Protein AF-A0A1X7SZ77-F1 (afdb_monomer_lite)

Sequence (87 aa):
MFGGITDNGDSNKLYMISFNKTSVDILEVPNPGGSVQWPKGKWGHSSVLITTSLGPHLLVVGGYPTYDAWLLDINKRKWKELVTIML

InterPro domains:
  IPR011043 Galactose oxidase/kelch, beta-propeller [SSF50965] (3-83)
  IPR015915 Kelch-type beta-propeller [G3DSA:2.120.10.80] (1-85)

Secondary structure (DSSP, 8-state):
-B--EETTEE---EEEEEEETTEEEEEEE----TTS--PPP-BS-EEEEEEETTEEEEEEE--BS---EEEEETTTTEEEEE-----

Organism: Amphimedon queenslandica (NCBI:txid400682)

Structure (mmCIF, N/CA/C/O backbone):
data_AF-A0A1X7SZ77-F1
#
_entry.id   AF-A0A1X7SZ77-F1
#
loop_
_atom_site.group_PDB
_atom_site.id
_atom_site.type_symbol
_atom_site.label_atom_id
_atom_site.label_alt_id
_atom_site.label_comp_id
_atom_site.label_asym_id
_atom_site.label_entity_id
_atom_site.label_seq_id
_atom_site.pdbx_PDB_ins_code
_atom_site.Cartn_x
_atom_site.Cartn_y
_atom_site.Cartn_z
_atom_site.occupancy
_atom_site.B_iso_or_equiv
_atom_site.auth_seq_id
_atom_site.auth_comp_id
_atom_site.auth_asym_id
_atom_site.auth_atom_id
_atom_site.pdbx_PDB_model_num
ATOM 1 N N . MET A 1 1 ? -5.058 3.847 -0.304 1.00 94.44 1 MET A N 1
ATOM 2 C CA . MET A 1 1 ? -4.687 4.090 -1.715 1.00 94.44 1 MET A CA 1
ATOM 3 C C . MET A 1 1 ? -3.176 4.017 -1.837 1.00 94.44 1 MET A C 1
ATOM 5 O O . MET A 1 1 ? -2.497 4.548 -0.969 1.00 94.44 1 MET A O 1
ATOM 9 N N . PHE A 1 2 ? -2.655 3.340 -2.852 1.00 97.00 2 PHE A N 1
ATOM 10 C CA . PHE A 1 2 ? -1.219 3.187 -3.080 1.00 97.00 2 PHE A CA 1
ATOM 11 C C . PHE A 1 2 ? -0.908 3.510 -4.545 1.00 97.00 2 PHE A C 1
ATOM 13 O O . PHE A 1 2 ? -1.739 3.242 -5.404 1.00 97.00 2 PHE A O 1
ATOM 20 N N . GLY A 1 3 ? 0.263 4.081 -4.818 1.00 96.62 3 GLY A N 1
ATOM 21 C CA . GLY A 1 3 ? 0.785 4.283 -6.170 1.00 96.62 3 GLY A CA 1
ATOM 22 C C . GLY A 1 3 ? 0.064 5.340 -7.019 1.00 96.62 3 GLY A C 1
ATOM 23 O O . GLY A 1 3 ? -0.445 6.327 -6.489 1.00 96.62 3 GLY A O 1
ATOM 24 N N . GLY A 1 4 ? 0.047 5.134 -8.341 1.00 97.12 4 GLY A N 1
ATOM 25 C CA . GLY A 1 4 ? -0.579 6.019 -9.336 1.00 97.12 4 GLY A CA 1
ATOM 26 C C . GLY A 1 4 ? 0.419 6.864 -10.138 1.00 97.12 4 GLY A C 1
ATOM 27 O O . GLY A 1 4 ? 1.612 6.871 -9.843 1.00 97.12 4 GLY A O 1
ATOM 28 N N . ILE A 1 5 ? -0.080 7.569 -11.160 1.00 96.00 5 ILE A N 1
ATOM 29 C CA . ILE A 1 5 ? 0.697 8.535 -11.955 1.00 96.00 5 ILE A CA 1
ATOM 30 C C . ILE A 1 5 ? 0.468 9.929 -11.371 1.00 96.00 5 ILE A C 1
ATOM 32 O O . ILE A 1 5 ? -0.671 10.330 -11.140 1.00 96.00 5 ILE A O 1
ATOM 36 N N . THR A 1 6 ? 1.555 10.655 -11.136 1.00 94.62 6 THR A N 1
ATOM 37 C CA . THR A 1 6 ? 1.550 12.061 -10.712 1.00 94.62 6 THR A CA 1
ATOM 38 C C . THR A 1 6 ? 2.325 12.901 -11.721 1.00 94.62 6 THR A C 1
ATOM 40 O O . THR A 1 6 ? 3.005 12.350 -12.586 1.00 94.62 6 THR A O 1
ATOM 43 N N . ASP A 1 7 ? 2.319 14.224 -11.562 1.00 95.25 7 ASP A N 1
ATOM 44 C CA . ASP A 1 7 ? 3.146 15.125 -12.380 1.00 95.25 7 ASP A CA 1
ATOM 45 C C . ASP A 1 7 ? 4.657 14.835 -12.255 1.00 95.25 7 ASP A C 1
ATOM 47 O O . ASP A 1 7 ? 5.438 15.205 -13.126 1.00 95.25 7 ASP A O 1
ATOM 51 N N . ASN A 1 8 ? 5.072 14.120 -11.199 1.00 93.50 8 ASN A N 1
ATOM 52 C CA . ASN A 1 8 ? 6.451 13.675 -10.975 1.00 93.50 8 ASN A CA 1
ATOM 53 C C . ASN A 1 8 ? 6.705 12.222 -11.433 1.00 93.50 8 ASN A C 1
ATOM 55 O O . ASN A 1 8 ? 7.729 11.636 -11.083 1.00 93.50 8 ASN A O 1
ATOM 59 N N . GLY A 1 9 ? 5.774 11.623 -12.181 1.00 95.56 9 GLY A N 1
ATOM 60 C CA . GLY A 1 9 ? 5.834 10.237 -12.645 1.00 95.56 9 GLY A CA 1
ATOM 61 C C . GLY A 1 9 ? 5.189 9.232 -11.687 1.00 95.56 9 GLY A C 1
ATOM 62 O O . GLY A 1 9 ? 4.271 9.565 -10.925 1.00 95.56 9 GLY A O 1
ATOM 63 N N . ASP A 1 10 ? 5.659 7.986 -11.763 1.00 96.25 10 ASP A N 1
ATOM 64 C CA . ASP A 1 10 ? 5.102 6.842 -11.039 1.00 96.25 10 ASP A CA 1
ATOM 65 C C . ASP A 1 10 ? 5.326 6.980 -9.527 1.00 96.25 10 ASP A C 1
ATOM 67 O O . ASP A 1 10 ? 6.451 6.957 -9.024 1.00 96.25 10 ASP A O 1
ATOM 71 N N . SER A 1 11 ? 4.235 7.089 -8.776 1.00 96.00 11 SER A N 1
ATOM 72 C CA . SER A 1 11 ? 4.263 7.250 -7.326 1.00 96.00 11 SER A CA 1
ATOM 73 C C . SER A 1 11 ? 4.379 5.903 -6.621 1.00 96.00 11 SER A C 1
ATOM 75 O O . SER A 1 11 ? 3.790 4.911 -7.049 1.00 96.00 11 SER A O 1
ATOM 77 N N . ASN A 1 12 ? 5.098 5.875 -5.497 1.00 95.94 12 ASN A N 1
ATOM 78 C CA . ASN A 1 12 ? 5.065 4.794 -4.504 1.00 95.94 12 ASN A CA 1
ATOM 79 C C . ASN A 1 12 ? 4.478 5.246 -3.161 1.00 95.94 12 ASN A C 1
ATOM 81 O O . ASN A 1 12 ? 4.728 4.620 -2.128 1.00 95.94 12 ASN A O 1
ATOM 85 N N . LYS A 1 13 ? 3.741 6.356 -3.146 1.00 96.25 13 LYS A N 1
ATOM 86 C CA . LYS A 1 13 ? 3.154 6.886 -1.919 1.00 96.25 13 LYS A CA 1
ATOM 87 C C . LYS A 1 13 ? 1.981 6.027 -1.456 1.00 96.25 13 LYS A C 1
ATOM 89 O O . LYS A 1 13 ? 1.233 5.470 -2.263 1.00 96.25 13 LYS A O 1
ATOM 94 N N . LEU A 1 14 ? 1.823 5.940 -0.139 1.00 96.94 14 LEU A N 1
ATOM 95 C CA . LEU A 1 14 ? 0.722 5.251 0.522 1.00 96.94 14 LEU A CA 1
ATOM 96 C C . LEU A 1 14 ? -0.133 6.283 1.254 1.00 96.94 14 LEU A C 1
ATOM 98 O O . LEU A 1 14 ? 0.366 7.007 2.107 1.00 96.94 14 LEU A O 1
ATOM 102 N N . TYR A 1 15 ? -1.426 6.309 0.955 1.00 95.69 15 TYR A N 1
ATOM 103 C CA . TYR A 1 15 ? -2.407 7.164 1.615 1.00 95.69 15 TYR A CA 1
ATOM 104 C C . TYR A 1 15 ? -3.426 6.317 2.375 1.00 95.69 15 TYR A C 1
ATOM 106 O O . TYR A 1 15 ? -4.055 5.417 1.800 1.00 95.69 15 TYR A O 1
ATOM 114 N N . MET A 1 16 ? -3.609 6.622 3.658 1.00 94.31 16 MET A N 1
ATOM 115 C CA . MET A 1 16 ? -4.729 6.146 4.467 1.00 94.31 16 MET A CA 1
ATOM 116 C C . MET A 1 16 ? -5.847 7.174 4.374 1.00 94.31 16 MET A C 1
ATOM 118 O O . MET A 1 16 ? -5.624 8.354 4.630 1.00 94.31 16 MET A O 1
ATOM 122 N N . ILE A 1 17 ? -7.027 6.720 3.967 1.00 93.88 17 ILE A N 1
ATOM 123 C CA . ILE A 1 17 ? -8.180 7.585 3.747 1.00 93.88 17 ILE A CA 1
ATOM 124 C C . ILE A 1 17 ? -9.260 7.155 4.728 1.00 93.88 17 ILE A C 1
ATOM 126 O O . ILE A 1 17 ? -9.703 6.006 4.689 1.00 93.88 17 ILE A O 1
ATOM 130 N N . SER A 1 18 ? -9.668 8.076 5.591 1.00 93.94 18 SER A N 1
ATOM 131 C CA . SER A 1 18 ? -10.802 7.907 6.491 1.00 93.94 18 SER A CA 1
ATOM 132 C C . SER A 1 18 ? -11.953 8.755 5.979 1.00 93.94 18 SER A C 1
ATOM 134 O O . SER A 1 18 ? -11.763 9.904 5.595 1.00 93.94 18 SER A O 1
ATOM 136 N N . PHE A 1 19 ? -13.155 8.192 5.970 1.00 94.62 19 PHE A N 1
ATOM 137 C CA . PHE A 1 19 ? -14.353 8.900 5.544 1.00 94.62 19 PHE A CA 1
ATOM 138 C C . PHE A 1 19 ? -15.355 8.932 6.690 1.00 94.62 19 PHE A C 1
ATOM 140 O O . PHE A 1 19 ? -15.772 7.885 7.186 1.00 94.62 19 PHE A O 1
ATOM 147 N N . ASN A 1 20 ? -15.764 10.132 7.092 1.00 93.06 20 ASN A N 1
ATOM 148 C CA . ASN A 1 20 ? -17.030 10.330 7.786 1.00 93.06 20 ASN A CA 1
ATOM 149 C C . ASN A 1 20 ? -18.040 10.849 6.753 1.00 93.06 20 ASN A C 1
ATOM 151 O O . ASN A 1 20 ? -17.635 11.454 5.774 1.00 93.06 20 ASN A O 1
ATOM 155 N N . LYS A 1 21 ? -19.341 10.589 6.932 1.00 92.62 21 LYS A N 1
ATOM 156 C CA . LYS A 1 21 ? -20.418 10.768 5.925 1.00 92.62 21 LYS A CA 1
ATOM 157 C C . LYS A 1 21 ? -20.295 11.969 4.964 1.00 92.62 21 LYS A C 1
ATOM 159 O O . LYS A 1 21 ? -20.797 11.879 3.850 1.00 92.62 21 LYS A O 1
ATOM 164 N N . THR A 1 22 ? -19.703 13.080 5.399 1.00 96.69 22 THR A N 1
ATOM 165 C CA . THR A 1 22 ? -19.540 14.313 4.620 1.00 96.69 22 THR A CA 1
ATOM 166 C C . THR A 1 22 ? -18.099 14.820 4.502 1.00 96.69 22 THR A C 1
ATOM 168 O O . THR A 1 22 ? -17.897 15.857 3.878 1.00 96.69 22 THR A O 1
ATOM 171 N N . SER A 1 23 ? -17.093 14.164 5.086 1.00 96.06 23 SER A N 1
ATOM 172 C CA . SER A 1 23 ? -15.698 14.603 4.964 1.00 96.06 23 SER A CA 1
ATOM 173 C C . SER A 1 23 ? -14.702 13.451 4.886 1.00 96.06 23 SER A C 1
ATOM 175 O O . SER A 1 23 ? -14.934 12.340 5.366 1.00 96.06 23 SER A O 1
ATOM 177 N N . VAL A 1 24 ? -13.590 13.737 4.218 1.00 96.44 24 VAL A N 1
ATOM 178 C CA . VAL A 1 24 ? -12.515 12.790 3.945 1.00 96.44 24 VAL A CA 1
ATOM 179 C C . VAL A 1 24 ? -11.252 13.315 4.613 1.00 96.44 24 VAL A C 1
ATOM 181 O O . VAL A 1 24 ? -10.800 14.410 4.287 1.00 96.44 24 VAL A O 1
ATOM 184 N N . ASP A 1 25 ? -10.654 12.504 5.477 1.00 96.19 25 ASP A N 1
ATOM 185 C CA . ASP A 1 25 ? -9.306 12.725 5.986 1.00 96.19 25 ASP A CA 1
ATOM 186 C C . ASP A 1 25 ? -8.330 11.875 5.172 1.00 96.19 25 ASP A C 1
ATOM 188 O O . ASP A 1 25 ? -8.471 10.652 5.090 1.00 96.19 25 ASP A O 1
ATOM 192 N N . ILE A 1 26 ? -7.331 12.517 4.567 1.00 96.38 26 ILE A N 1
ATOM 193 C CA . ILE A 1 26 ? -6.286 11.850 3.785 1.00 96.38 26 ILE A CA 1
ATOM 194 C C . ILE A 1 26 ? -4.960 12.018 4.518 1.00 96.38 26 ILE A C 1
ATOM 196 O O . ILE A 1 26 ? -4.453 13.128 4.660 1.00 96.38 26 ILE A O 1
ATOM 200 N N . LEU A 1 27 ? -4.379 10.904 4.957 1.00 95.88 27 LEU A N 1
ATOM 201 C CA . LEU A 1 27 ? -3.083 10.864 5.622 1.00 95.88 27 LEU A CA 1
ATOM 202 C C . LEU A 1 27 ? -2.061 10.156 4.730 1.00 95.88 27 LEU A C 1
ATOM 204 O O . LEU A 1 27 ? -2.197 8.962 4.454 1.00 95.88 27 LEU A O 1
ATOM 208 N N . GLU A 1 28 ? -1.013 10.869 4.317 1.00 95.75 28 GLU A N 1
ATOM 209 C CA . GLU A 1 28 ? 0.165 10.241 3.711 1.00 95.75 28 GLU A CA 1
ATOM 210 C C . GLU A 1 28 ? 0.916 9.443 4.785 1.00 95.75 28 GLU A C 1
ATOM 212 O O . GLU A 1 28 ? 1.264 9.968 5.843 1.00 95.75 28 GLU A O 1
ATOM 217 N N . VAL A 1 29 ? 1.154 8.159 4.526 1.00 95.56 29 VAL A N 1
ATOM 218 C CA . VAL A 1 29 ? 2.020 7.318 5.35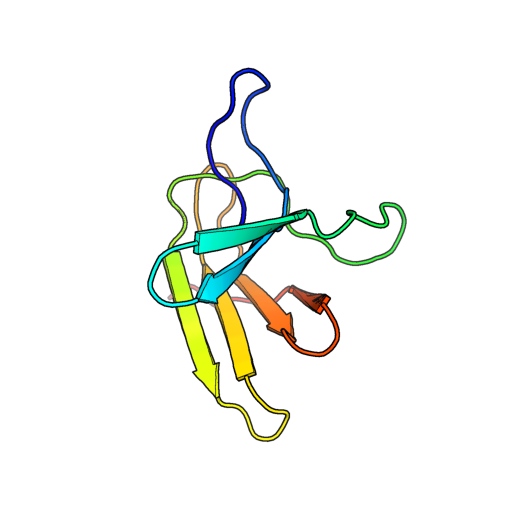1 1.00 95.56 29 VAL A CA 1
ATOM 219 C C . VAL A 1 29 ? 3.455 7.550 4.880 1.00 95.56 29 VAL A C 1
ATOM 221 O O . VAL A 1 29 ? 3.758 7.206 3.734 1.00 95.56 29 VAL A O 1
ATOM 224 N N . PRO A 1 30 ? 4.342 8.105 5.729 1.00 92.31 30 PRO A N 1
ATOM 225 C CA . PRO A 1 30 ? 5.712 8.387 5.326 1.00 92.31 30 PRO A CA 1
ATOM 226 C C . PRO A 1 30 ? 6.421 7.109 4.886 1.00 92.31 30 PRO A C 1
ATOM 228 O O . PRO A 1 30 ? 6.443 6.123 5.626 1.00 92.31 30 PRO A O 1
ATOM 231 N N . ASN A 1 31 ? 7.010 7.137 3.691 1.00 90.44 31 ASN A N 1
ATOM 232 C CA . ASN A 1 31 ? 7.928 6.094 3.261 1.00 90.44 31 ASN A CA 1
ATOM 233 C C . ASN A 1 31 ? 9.205 6.215 4.115 1.00 90.44 31 ASN A C 1
ATOM 235 O O . ASN A 1 31 ? 9.892 7.233 4.009 1.00 90.44 31 ASN A O 1
ATOM 239 N N . PRO A 1 32 ? 9.532 5.221 4.963 1.00 87.38 32 PRO A N 1
ATOM 240 C CA . PRO A 1 32 ? 10.679 5.305 5.863 1.00 87.38 32 PRO A CA 1
ATOM 241 C C . PRO A 1 32 ? 12.029 5.278 5.127 1.00 87.38 32 PRO A C 1
ATOM 243 O O . PRO A 1 32 ? 13.050 5.598 5.731 1.00 87.38 32 PRO A O 1
ATOM 246 N N . GLY A 1 33 ? 12.051 4.906 3.840 1.00 85.31 33 GLY A N 1
ATOM 247 C CA . GLY A 1 33 ? 13.276 4.727 3.067 1.00 85.31 33 GLY A CA 1
ATOM 248 C C . GLY A 1 33 ? 14.184 3.615 3.617 1.00 85.31 33 GLY A C 1
ATOM 249 O O . GLY A 1 33 ? 13.797 2.814 4.471 1.00 85.31 33 GLY A O 1
ATOM 250 N N . GLY A 1 34 ? 15.421 3.564 3.117 1.00 85.94 34 GLY A N 1
ATOM 251 C CA . GLY A 1 34 ? 16.466 2.675 3.635 1.00 85.94 34 GLY A CA 1
ATOM 252 C C . GLY A 1 34 ? 16.212 1.181 3.393 1.00 85.94 34 GLY A C 1
ATOM 253 O O . GLY A 1 34 ? 15.830 0.774 2.301 1.00 85.94 34 GLY A O 1
ATOM 254 N N . SER A 1 35 ? 16.481 0.359 4.412 1.00 82.19 35 SER A N 1
ATOM 255 C CA . SER A 1 35 ? 16.412 -1.113 4.371 1.00 82.19 35 SER A CA 1
ATOM 256 C C . SER A 1 35 ? 15.011 -1.696 4.592 1.00 82.19 35 SER A C 1
ATOM 258 O O . SER A 1 35 ? 14.844 -2.917 4.595 1.00 82.19 35 SER A O 1
ATOM 260 N N . VAL A 1 36 ? 13.996 -0.854 4.805 1.00 88.50 36 VAL A N 1
ATOM 261 C CA . VAL A 1 36 ? 12.616 -1.311 4.988 1.00 88.50 36 VAL A CA 1
ATOM 262 C C . VAL A 1 36 ? 12.025 -1.661 3.628 1.00 88.50 36 VAL A C 1
ATOM 264 O O . VAL A 1 36 ? 12.106 -0.874 2.688 1.00 88.50 36 VAL A O 1
ATOM 267 N N . GLN A 1 37 ? 11.401 -2.836 3.524 1.00 92.56 37 GLN A N 1
ATOM 268 C CA . GLN A 1 37 ? 10.707 -3.217 2.299 1.00 92.56 37 GLN A CA 1
ATOM 269 C C . GLN A 1 37 ? 9.593 -2.210 1.980 1.00 92.56 37 GLN A C 1
ATOM 271 O O . GLN A 1 37 ? 8.752 -1.906 2.829 1.00 92.56 37 GLN A O 1
ATOM 276 N N . TRP A 1 38 ? 9.587 -1.707 0.747 1.00 95.88 38 TRP A N 1
ATOM 277 C CA . TRP A 1 38 ? 8.585 -0.775 0.244 1.00 95.88 38 TRP A CA 1
ATOM 278 C C . TRP A 1 38 ? 8.418 -0.971 -1.270 1.00 95.88 38 TRP A C 1
ATOM 280 O O . TRP A 1 38 ? 9.434 -1.035 -1.971 1.00 95.88 38 TRP A O 1
ATOM 290 N N . PRO A 1 39 ? 7.186 -1.055 -1.807 1.00 95.69 39 PRO A N 1
ATOM 291 C CA . PRO A 1 39 ? 7.008 -1.285 -3.232 1.00 95.69 39 PRO A CA 1
ATOM 292 C C . PRO A 1 39 ? 7.494 -0.085 -4.054 1.00 95.69 39 PRO A C 1
ATOM 294 O O . PRO A 1 39 ? 7.360 1.071 -3.650 1.00 95.69 39 PRO A O 1
ATOM 297 N N . LYS A 1 40 ? 8.054 -0.344 -5.239 1.00 95.25 40 LYS A N 1
ATOM 298 C CA . LYS A 1 40 ? 8.446 0.721 -6.179 1.00 95.25 40 LYS A CA 1
ATOM 299 C C . LYS A 1 40 ? 7.231 1.490 -6.701 1.00 95.25 40 LYS A C 1
ATOM 301 O O . LYS A 1 40 ? 6.093 1.040 -6.557 1.00 95.25 40 LYS A O 1
ATOM 306 N N . GLY A 1 41 ? 7.489 2.647 -7.312 1.00 96.06 41 GLY A N 1
ATOM 307 C CA . GLY A 1 41 ? 6.435 3.447 -7.925 1.00 96.06 41 GLY A CA 1
ATOM 308 C C . GLY A 1 41 ? 5.770 2.671 -9.049 1.00 96.06 41 GLY A C 1
ATOM 309 O O . GLY A 1 41 ? 6.475 2.027 -9.824 1.00 96.06 41 GLY A O 1
ATOM 310 N N . LYS A 1 42 ? 4.433 2.652 -9.075 1.00 96.44 42 LYS A N 1
ATOM 311 C CA . LYS A 1 42 ? 3.671 1.896 -10.076 1.00 96.44 42 LYS A CA 1
ATOM 312 C C . LYS A 1 42 ? 2.257 2.426 -10.271 1.00 96.44 42 LYS A C 1
ATOM 314 O O . LYS A 1 42 ? 1.615 2.904 -9.331 1.00 96.44 42 LYS A O 1
ATOM 319 N N . TRP A 1 43 ? 1.726 2.238 -11.471 1.00 96.19 43 TRP A N 1
ATOM 320 C CA . TRP A 1 43 ? 0.326 2.495 -11.820 1.00 96.19 43 TRP A CA 1
ATOM 321 C C . TRP A 1 43 ? -0.304 1.284 -12.506 1.00 96.19 43 TRP A C 1
ATOM 323 O O . TRP A 1 43 ? 0.378 0.307 -12.805 1.00 96.19 43 TRP A O 1
ATOM 333 N N . GLY A 1 44 ? -1.627 1.311 -12.693 1.00 96.00 44 GLY A N 1
ATOM 334 C CA . GLY A 1 44 ? -2.356 0.209 -13.334 1.00 96.00 44 GLY A CA 1
ATOM 335 C C . GLY A 1 44 ? -2.310 -1.115 -12.560 1.00 96.00 44 GLY A C 1
ATOM 336 O O . GLY A 1 44 ? -2.551 -2.169 -13.138 1.00 96.00 44 GLY A O 1
ATOM 337 N N . HIS A 1 45 ? -1.969 -1.080 -11.270 1.00 96.94 45 HIS A N 1
ATOM 338 C CA . HIS A 1 45 ? -1.977 -2.255 -10.405 1.00 96.94 45 HIS A CA 1
ATOM 339 C C . HIS A 1 45 ? -3.393 -2.548 -9.905 1.00 96.94 45 HIS A C 1
ATOM 341 O O . HIS A 1 45 ? -4.239 -1.657 -9.816 1.00 96.94 45 HIS A O 1
ATOM 347 N N . SER A 1 46 ? -3.631 -3.798 -9.521 1.00 96.19 46 SER A N 1
ATOM 348 C CA . SER A 1 46 ? -4.863 -4.195 -8.839 1.00 96.19 46 SER A CA 1
ATOM 349 C C . SER A 1 46 ? -4.629 -4.295 -7.339 1.00 96.19 46 SER A C 1
ATOM 351 O O . SER A 1 46 ? -3.523 -4.610 -6.894 1.00 96.19 46 SER A O 1
ATOM 353 N N . SER A 1 47 ? -5.669 -4.035 -6.546 1.00 96.50 47 SER A N 1
ATOM 354 C CA . SER A 1 47 ? -5.606 -4.248 -5.103 1.00 96.50 47 SER A CA 1
ATOM 355 C C . SER A 1 47 ? -6.903 -4.818 -4.548 1.00 96.50 47 SER A C 1
ATOM 357 O O . SER A 1 47 ? -7.987 -4.512 -5.041 1.00 96.50 47 SER A O 1
ATOM 359 N N . VAL A 1 48 ? -6.780 -5.661 -3.526 1.00 97.25 48 VAL A N 1
ATOM 360 C CA . VAL A 1 48 ? -7.911 -6.277 -2.832 1.00 97.25 48 VAL A CA 1
ATOM 361 C C . VAL A 1 48 ? -7.666 -6.274 -1.328 1.00 97.25 48 VAL A C 1
ATOM 363 O O . VAL A 1 48 ? -6.569 -6.581 -0.856 1.00 97.25 48 VAL A O 1
ATOM 366 N N . LEU A 1 49 ? -8.695 -5.901 -0.568 1.00 96.50 49 LEU A N 1
ATOM 367 C CA . LEU A 1 49 ? -8.692 -6.020 0.884 1.00 96.50 49 LEU A CA 1
ATOM 368 C C . LEU A 1 49 ? -9.008 -7.471 1.255 1.00 96.50 49 LEU A C 1
ATOM 370 O O . LEU A 1 49 ? -10.045 -7.999 0.858 1.00 96.50 49 LEU A O 1
ATOM 374 N N . ILE A 1 50 ? -8.128 -8.101 2.026 1.00 96.31 50 ILE A N 1
ATOM 375 C CA . ILE A 1 50 ? -8.291 -9.475 2.499 1.00 96.31 50 ILE A CA 1
ATOM 376 C C . ILE A 1 50 ? -8.153 -9.540 4.016 1.00 96.31 50 ILE A C 1
ATOM 378 O O . ILE A 1 50 ? -7.430 -8.755 4.632 1.00 96.31 50 ILE A O 1
ATOM 382 N N . THR A 1 51 ? -8.812 -10.520 4.625 1.00 94.75 51 THR A N 1
ATOM 383 C CA . THR A 1 51 ? -8.654 -10.823 6.049 1.00 94.75 51 THR A CA 1
ATOM 384 C C . THR A 1 51 ? -7.798 -12.070 6.196 1.00 94.75 51 THR A C 1
ATOM 386 O O . THR A 1 51 ? -8.078 -13.100 5.589 1.00 94.75 51 THR A O 1
ATOM 389 N N . THR A 1 52 ? -6.755 -11.984 7.015 1.00 89.25 52 THR A N 1
ATOM 390 C CA . THR A 1 52 ? -5.914 -13.126 7.402 1.00 89.25 52 THR A CA 1
ATOM 391 C C . THR A 1 52 ? -6.118 -13.433 8.885 1.00 89.25 52 THR A C 1
ATOM 393 O O . THR A 1 52 ? -6.742 -12.649 9.603 1.00 89.25 52 THR A O 1
ATOM 396 N N . SER A 1 53 ? -5.521 -14.514 9.390 1.00 91.88 53 SER A N 1
ATOM 397 C CA . SER A 1 53 ? -5.465 -14.778 10.837 1.00 91.88 53 SER A CA 1
ATOM 398 C C . SER A 1 53 ? -4.757 -13.674 11.641 1.00 91.88 53 SER A C 1
ATOM 400 O O . SER A 1 53 ? -4.935 -13.594 12.852 1.00 91.88 53 SER A O 1
ATOM 402 N N . LEU A 1 54 ? -3.982 -12.804 10.981 1.00 88.25 54 LEU A N 1
ATOM 403 C CA . LEU A 1 54 ? -3.273 -11.672 11.583 1.00 88.25 54 LEU A CA 1
ATOM 404 C C . LEU A 1 54 ? -4.032 -10.339 11.446 1.00 88.25 54 LEU 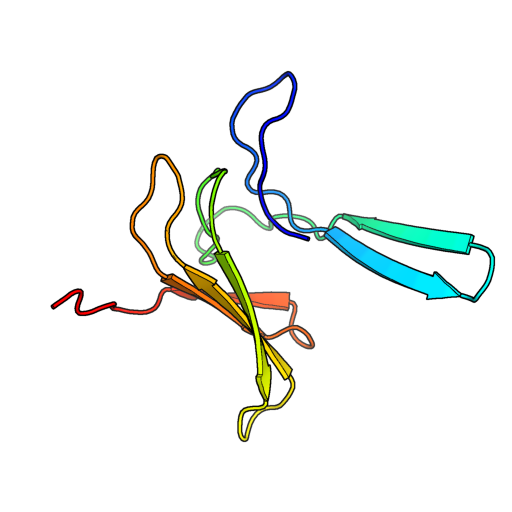A C 1
ATOM 406 O O . LEU A 1 54 ? -3.522 -9.302 11.868 1.00 88.25 54 LE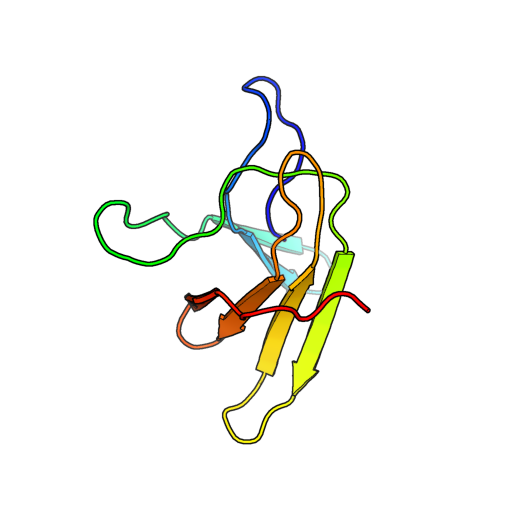U A O 1
ATOM 410 N N . GLY A 1 55 ? -5.232 -10.354 10.853 1.00 94.31 55 GLY A N 1
ATOM 411 C CA . GLY A 1 55 ? -6.066 -9.173 10.631 1.00 94.31 55 GLY A CA 1
ATOM 412 C C . GLY A 1 55 ? -6.126 -8.704 9.168 1.00 94.31 55 GLY A C 1
ATOM 413 O O . GLY A 1 55 ? -5.776 -9.466 8.253 1.00 94.31 55 GLY A O 1
ATOM 414 N N . PRO A 1 56 ? -6.609 -7.469 8.928 1.00 96.31 56 PRO A N 1
ATOM 415 C CA . PRO A 1 56 ? -6.845 -6.936 7.590 1.00 96.31 56 PRO A CA 1
ATOM 416 C C . PRO A 1 56 ? -5.536 -6.590 6.875 1.00 96.31 56 PRO A C 1
ATOM 418 O O . PRO A 1 56 ? -4.664 -5.912 7.422 1.00 96.31 56 PRO A O 1
ATOM 421 N N . HIS A 1 57 ? -5.424 -7.040 5.630 1.00 97.31 57 HIS A N 1
ATOM 422 C CA . HIS A 1 57 ? -4.298 -6.760 4.753 1.00 97.31 57 HIS A CA 1
ATOM 423 C C . HIS A 1 57 ? -4.782 -6.253 3.400 1.00 97.31 57 HIS A C 1
ATOM 425 O O . HIS A 1 57 ? -5.838 -6.656 2.917 1.00 97.31 57 HIS A O 1
ATOM 431 N N . LEU A 1 58 ? -3.979 -5.409 2.760 1.00 97.12 58 LEU A N 1
ATOM 432 C CA . LEU A 1 58 ? -4.169 -5.057 1.357 1.00 97.12 58 LEU A CA 1
ATOM 433 C C . LEU A 1 58 ? -3.184 -5.872 0.521 1.00 97.12 58 LEU A C 1
ATOM 435 O O . LEU A 1 58 ? -1.972 -5.733 0.690 1.00 97.12 58 LEU A O 1
ATOM 439 N N . LEU A 1 59 ? -3.700 -6.712 -0.371 1.00 97.00 59 LEU A N 1
ATOM 440 C CA . LEU A 1 59 ? -2.902 -7.351 -1.409 1.00 97.00 59 LEU A CA 1
ATOM 441 C C . LEU A 1 59 ? -2.864 -6.424 -2.624 1.00 97.00 59 LEU A C 1
ATOM 443 O O . LEU A 1 59 ? -3.913 -6.008 -3.109 1.00 97.00 59 LEU A O 1
ATOM 447 N N . VAL A 1 60 ? -1.665 -6.111 -3.106 1.00 97.31 60 VAL A N 1
ATOM 448 C CA . VAL A 1 60 ? -1.410 -5.313 -4.310 1.00 97.31 60 VAL A CA 1
ATOM 449 C C . VAL A 1 60 ? -0.648 -6.176 -5.305 1.00 97.31 60 VAL A C 1
ATOM 451 O O . VAL A 1 60 ? 0.361 -6.769 -4.933 1.00 97.31 60 VAL A O 1
ATOM 454 N N . VAL A 1 61 ? -1.122 -6.260 -6.548 1.00 96.06 61 VAL A N 1
ATOM 455 C CA . VAL A 1 61 ? -0.543 -7.139 -7.576 1.00 96.06 61 VAL A CA 1
ATOM 456 C C . VAL A 1 61 ? -0.328 -6.378 -8.878 1.00 96.06 61 VAL A C 1
ATOM 458 O O . VAL A 1 61 ? -1.235 -5.699 -9.373 1.00 96.06 61 VAL A O 1
ATOM 461 N N . GLY A 1 62 ? 0.866 -6.551 -9.442 1.00 94.88 62 GLY A N 1
ATOM 462 C CA . GLY A 1 62 ? 1.242 -6.067 -10.761 1.00 94.88 62 GLY A CA 1
ATOM 463 C C . GLY A 1 62 ? 1.323 -4.547 -10.860 1.00 94.88 62 GLY A C 1
ATOM 464 O O . GLY A 1 62 ? 1.605 -3.842 -9.888 1.00 94.88 62 GLY A O 1
ATOM 465 N N . GLY A 1 63 ? 1.062 -4.054 -12.068 1.00 95.56 63 GLY A N 1
ATOM 466 C CA . GLY A 1 63 ? 1.211 -2.656 -12.459 1.00 95.56 63 GLY A CA 1
ATOM 467 C C . GLY A 1 63 ? 2.385 -2.441 -13.411 1.00 95.56 63 GLY A C 1
ATOM 468 O O . GLY A 1 63 ? 3.166 -3.340 -13.697 1.00 95.56 63 GLY A O 1
ATOM 469 N N . 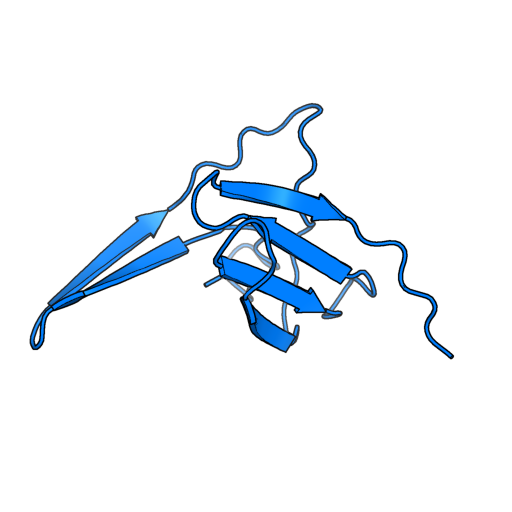TYR A 1 64 ? 2.523 -1.229 -13.925 1.00 94.06 64 TYR A N 1
ATOM 470 C CA . TYR A 1 64 ? 3.694 -0.824 -14.693 1.00 94.06 64 TYR A CA 1
ATOM 471 C C . TYR A 1 64 ? 4.525 0.147 -13.847 1.00 94.06 64 TYR A C 1
ATOM 473 O O . TYR A 1 64 ? 3.929 1.020 -13.208 1.00 94.06 64 TYR A O 1
ATOM 481 N N . PRO A 1 65 ? 5.863 -0.009 -13.783 1.00 93.31 65 PRO A N 1
ATOM 482 C CA . PRO A 1 65 ? 6.718 -0.934 -14.546 1.00 93.31 65 PRO A CA 1
ATOM 483 C C . PRO A 1 65 ? 7.026 -2.276 -13.837 1.00 93.31 65 PRO A C 1
ATOM 485 O O . PRO A 1 65 ? 8.062 -2.885 -14.095 1.00 93.31 65 PRO A O 1
ATOM 488 N N . THR A 1 66 ? 6.192 -2.737 -12.900 1.00 91.56 66 THR A N 1
ATOM 489 C CA . THR A 1 66 ? 6.535 -3.841 -11.979 1.00 91.56 66 THR A CA 1
ATOM 490 C C . THR A 1 66 ? 5.533 -4.996 -11.982 1.00 91.56 66 THR A C 1
ATOM 492 O O . THR A 1 66 ? 4.346 -4.778 -11.777 1.00 91.56 66 THR A O 1
ATOM 495 N N . TYR A 1 67 ? 6.017 -6.235 -12.014 1.00 90.44 67 TYR A N 1
ATOM 496 C CA . TYR A 1 67 ? 5.177 -7.446 -12.003 1.00 90.44 67 TYR A CA 1
ATOM 497 C C . TYR A 1 67 ? 5.208 -8.194 -10.659 1.00 90.44 67 TYR A C 1
ATOM 499 O O . TYR A 1 67 ? 5.133 -9.418 -10.614 1.00 90.44 67 TYR A O 1
ATOM 507 N N . ASP A 1 68 ? 5.393 -7.462 -9.564 1.00 94.56 68 ASP A N 1
ATOM 508 C CA . ASP A 1 68 ? 5.514 -8.006 -8.211 1.00 94.56 68 ASP A CA 1
ATOM 509 C C . ASP A 1 68 ? 4.143 -8.114 -7.512 1.00 94.56 68 ASP A C 1
ATOM 511 O O . ASP A 1 68 ? 3.120 -7.614 -7.995 1.00 94.56 68 ASP A O 1
ATOM 515 N N . ALA A 1 69 ? 4.118 -8.773 -6.353 1.00 96.00 69 ALA A N 1
ATOM 516 C CA . ALA A 1 69 ? 2.980 -8.719 -5.447 1.00 96.00 69 ALA A CA 1
ATOM 517 C C . ALA A 1 69 ? 3.435 -8.336 -4.045 1.00 96.00 69 ALA A C 1
ATOM 519 O O . ALA A 1 69 ? 4.482 -8.764 -3.558 1.00 96.00 69 ALA A O 1
ATOM 520 N N . TRP A 1 70 ? 2.614 -7.534 -3.387 1.00 97.25 70 TRP A N 1
ATOM 521 C CA . TRP A 1 70 ? 2.925 -6.925 -2.110 1.00 97.25 70 TRP A CA 1
ATOM 522 C C . TRP A 1 70 ? 1.747 -7.059 -1.163 1.00 97.25 70 TRP A C 1
ATOM 524 O O . TRP A 1 70 ? 0.598 -6.831 -1.539 1.00 97.25 70 TRP A O 1
ATOM 534 N N . LEU A 1 71 ? 2.045 -7.398 0.086 1.00 96.56 71 LEU A N 1
ATOM 535 C CA . LEU A 1 71 ? 1.065 -7.466 1.156 1.00 96.56 71 LEU A CA 1
ATOM 536 C C . LEU A 1 71 ? 1.332 -6.347 2.163 1.00 96.56 71 LEU A C 1
ATOM 538 O O . LEU A 1 71 ? 2.413 -6.282 2.750 1.00 96.56 71 LEU A O 1
ATOM 542 N N . LEU A 1 72 ? 0.348 -5.478 2.371 1.00 96.94 72 LEU A N 1
ATOM 543 C CA . LEU A 1 72 ? 0.371 -4.460 3.418 1.00 96.94 72 LEU A CA 1
ATOM 544 C C . LEU A 1 72 ? -0.400 -4.964 4.635 1.00 96.94 72 LEU A C 1
ATOM 546 O O . LEU A 1 72 ? -1.611 -5.156 4.552 1.00 96.94 72 LEU A O 1
ATOM 550 N N . ASP A 1 73 ? 0.274 -5.098 5.775 1.00 95.56 73 ASP A N 1
ATOM 551 C CA . ASP A 1 73 ? -0.396 -5.136 7.078 1.00 95.56 73 ASP A CA 1
ATOM 552 C C . ASP A 1 73 ? -0.899 -3.718 7.381 1.00 95.56 73 ASP A C 1
ATOM 554 O O . ASP A 1 73 ? -0.100 -2.807 7.615 1.00 95.56 73 ASP A O 1
ATOM 558 N N . ILE A 1 74 ? -2.219 -3.516 7.328 1.00 94.25 74 ILE A N 1
ATOM 559 C CA . ILE A 1 74 ? -2.838 -2.185 7.445 1.00 94.25 74 ILE A CA 1
ATOM 560 C C . ILE A 1 74 ? -2.636 -1.608 8.849 1.00 94.25 74 ILE A C 1
ATOM 562 O O . ILE A 1 74 ? -2.347 -0.420 8.996 1.00 94.25 74 ILE A O 1
ATOM 566 N N . ASN A 1 75 ? -2.726 -2.454 9.876 1.00 92.00 75 ASN A N 1
ATOM 567 C CA . ASN A 1 75 ? -2.598 -2.033 11.269 1.00 92.00 75 ASN A CA 1
ATOM 568 C C . ASN A 1 75 ? -1.164 -1.607 11.587 1.00 92.00 75 ASN A C 1
ATOM 570 O O . ASN A 1 75 ? -0.941 -0.599 12.255 1.00 92.00 75 ASN A O 1
ATOM 574 N N . LYS A 1 76 ? -0.181 -2.365 11.088 1.00 92.88 76 LYS A N 1
ATOM 575 C CA . LYS A 1 76 ? 1.243 -2.087 11.323 1.00 92.88 76 LYS A CA 1
ATOM 576 C C . LYS A 1 76 ? 1.852 -1.131 10.302 1.00 92.88 76 LYS A C 1
ATOM 578 O O . LYS A 1 76 ? 2.961 -0.656 10.531 1.00 92.88 76 LYS A O 1
ATOM 583 N N . ARG A 1 77 ? 1.163 -0.873 9.185 1.00 92.38 77 ARG A N 1
ATOM 584 C CA . ARG A 1 77 ? 1.652 -0.102 8.027 1.00 92.38 77 ARG A CA 1
ATOM 585 C C . ARG A 1 77 ? 2.980 -0.646 7.493 1.00 92.38 77 ARG A C 1
ATOM 587 O O . ARG A 1 77 ? 3.887 0.112 7.159 1.00 92.38 77 ARG A O 1
ATOM 594 N N . LYS A 1 78 ? 3.106 -1.975 7.464 1.00 93.00 78 LYS A N 1
ATOM 595 C CA . LYS A 1 78 ? 4.317 -2.674 7.022 1.00 93.00 78 LYS A CA 1
ATOM 596 C C . LYS A 1 78 ? 4.042 -3.464 5.758 1.00 93.00 78 LYS A C 1
ATOM 598 O O . LYS A 1 78 ? 3.088 -4.238 5.702 1.00 93.00 78 LYS A O 1
ATOM 603 N N . TRP A 1 79 ? 4.913 -3.275 4.779 1.00 96.25 79 TRP A N 1
ATOM 604 C CA . TRP A 1 79 ? 4.910 -4.022 3.535 1.00 96.25 79 TRP A CA 1
ATOM 605 C C . TRP A 1 79 ? 5.728 -5.302 3.660 1.00 96.25 79 TRP A C 1
ATOM 607 O O . TRP A 1 79 ? 6.753 -5.338 4.343 1.00 96.25 79 TRP A O 1
ATOM 617 N N . LYS A 1 80 ? 5.277 -6.335 2.956 1.00 95.12 80 LYS A N 1
ATOM 618 C CA . LYS A 1 80 ? 6.025 -7.556 2.693 1.00 95.12 80 LYS A CA 1
ATOM 619 C C . LYS A 1 80 ? 5.888 -7.906 1.217 1.00 95.12 80 LYS A C 1
ATOM 621 O O . LYS A 1 80 ? 4.767 -8.045 0.728 1.00 95.12 80 LYS A O 1
ATOM 626 N N . GLU A 1 81 ? 7.010 -8.055 0.527 1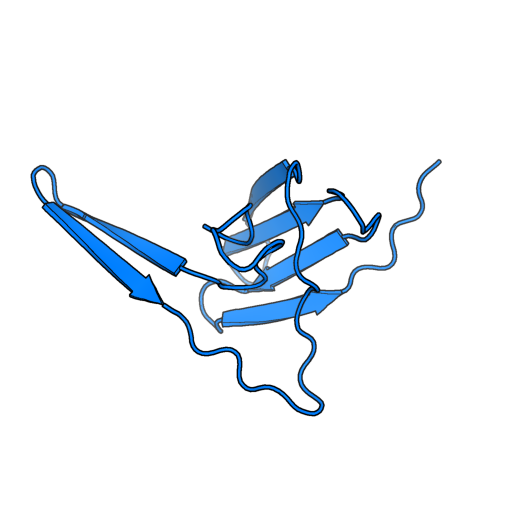.00 95.81 81 GLU A N 1
ATOM 627 C CA . GLU A 1 81 ? 7.006 -8.574 -0.842 1.00 95.81 81 GLU A CA 1
ATOM 628 C C . GLU A 1 81 ? 6.660 -10.066 -0.824 1.00 95.81 81 GLU A C 1
ATOM 630 O O . GLU A 1 81 ? 7.128 -10.822 0.036 1.00 95.81 81 GLU A O 1
ATOM 635 N N . LEU A 1 82 ? 5.809 -10.489 -1.752 1.00 94.50 82 LEU A N 1
ATOM 636 C CA . LEU A 1 82 ? 5.425 -11.880 -1.926 1.00 94.50 82 LEU A CA 1
ATOM 637 C C . LEU A 1 82 ? 6.136 -12.456 -3.148 1.00 94.50 82 LEU A C 1
ATOM 639 O O . LEU A 1 82 ? 6.138 -11.860 -4.225 1.00 94.50 82 LEU A O 1
ATOM 643 N N . VAL A 1 83 ? 6.673 -13.667 -2.999 1.00 87.56 83 VAL A N 1
ATOM 644 C CA . VAL A 1 83 ? 7.147 -14.450 -4.141 1.00 87.56 83 VAL A CA 1
ATOM 645 C C . VAL A 1 83 ? 5.915 -14.942 -4.894 1.00 87.56 83 VAL A C 1
ATOM 647 O O . VAL A 1 83 ? 5.213 -15.839 -4.428 1.00 87.56 83 VAL A O 1
ATOM 650 N N . THR A 1 84 ? 5.628 -14.318 -6.033 1.00 71.19 84 THR A N 1
ATOM 651 C CA . THR A 1 84 ? 4.499 -14.708 -6.883 1.00 71.19 84 THR A CA 1
ATOM 652 C C . THR A 1 84 ? 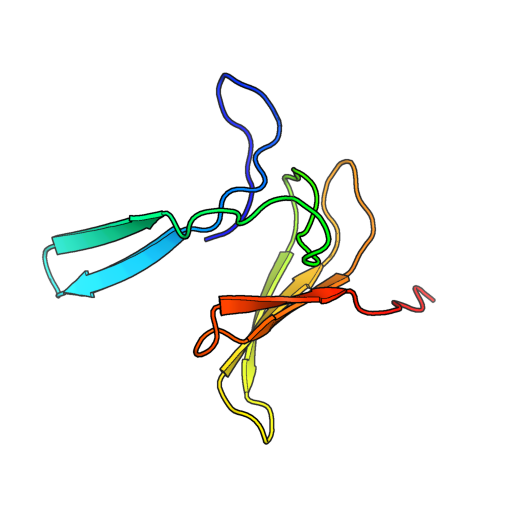4.980 -15.710 -7.916 1.00 71.19 84 THR A C 1
ATOM 654 O O . THR A 1 84 ? 5.877 -15.411 -8.701 1.00 71.19 84 THR A O 1
ATOM 657 N N . ILE A 1 85 ? 4.376 -16.896 -7.930 1.00 64.31 85 ILE A N 1
ATOM 658 C CA . ILE A 1 85 ? 4.519 -17.845 -9.034 1.00 64.31 85 ILE A CA 1
ATOM 659 C C . ILE A 1 85 ? 3.412 -17.487 -10.027 1.00 64.31 85 ILE A C 1
ATOM 661 O O . ILE A 1 85 ? 2.261 -17.871 -9.833 1.00 64.31 85 ILE A O 1
ATOM 665 N N . MET A 1 86 ? 3.732 -16.669 -11.030 1.00 60.88 86 MET A N 1
ATOM 666 C CA . MET A 1 86 ? 2.825 -16.456 -12.161 1.00 60.88 86 MET A CA 1
ATOM 667 C C . MET A 1 86 ? 2.905 -17.711 -13.038 1.00 60.88 86 MET A C 1
ATOM 669 O O . MET A 1 86 ? 3.961 -17.975 -13.612 1.00 60.88 86 MET A O 1
ATOM 673 N N . LEU A 1 87 ? 1.838 -18.517 -13.042 1.00 53.91 87 LEU A N 1
ATOM 674 C CA . LEU A 1 87 ? 1.655 -19.646 -13.964 1.00 53.91 87 LEU A CA 1
ATOM 675 C C . LEU A 1 87 ? 1.168 -19.151 -15.327 1.00 53.91 87 LEU A C 1
ATOM 677 O O . LEU A 1 87 ? 0.356 -18.197 -15.335 1.00 53.91 87 LEU A O 1
#

pLDDT: mean 92.93, std 7.41, range [53.91, 97.31]

Foldseek 3Di:
DAWDQDPVGFGGWDWDWDDDPPDIDIDIDDDPDDPADGDDGFPPWDWDWDQDPLGIWIWIADGPPDGWIWIAPPVVRGIDTDDDDDD

Radius of gyration: 13.47 Å; chains: 1; bounding box: 37×35×26 Å